Protein AF-A0A7J5F6K8-F1 (afdb_monomer_lite)

Structure (mmCIF, N/CA/C/O backbone):
data_AF-A0A7J5F6K8-F1
#
_entry.id   AF-A0A7J5F6K8-F1
#
loop_
_atom_site.group_PDB
_atom_site.id
_atom_site.type_symbol
_atom_site.label_atom_id
_atom_site.label_alt_id
_atom_site.label_comp_id
_atom_site.label_asym_id
_atom_site.label_entity_id
_atom_site.label_seq_id
_atom_site.pdbx_PDB_ins_code
_atom_site.Cartn_x
_atom_site.Cartn_y
_atom_site.Cartn_z
_atom_site.occupancy
_atom_site.B_iso_or_equiv
_atom_site.auth_seq_id
_atom_site.auth_comp_id
_atom_site.auth_asym_id
_atom_site.auth_atom_id
_atom_site.pdbx_PDB_model_num
ATOM 1 N N . MET A 1 1 ? -17.146 3.834 28.219 1.00 45.06 1 MET A N 1
ATOM 2 C CA . MET A 1 1 ? -16.616 3.230 26.977 1.00 45.06 1 MET A CA 1
ATOM 3 C C . MET A 1 1 ? -15.853 4.332 26.267 1.00 45.06 1 MET A C 1
ATOM 5 O O . MET A 1 1 ? -16.457 5.368 26.045 1.00 45.06 1 MET A O 1
ATOM 9 N N . LYS A 1 2 ? -14.539 4.198 26.044 1.00 47.81 2 LYS A N 1
ATOM 10 C CA . LYS A 1 2 ? -13.766 5.245 25.356 1.00 47.81 2 LYS A CA 1
ATOM 11 C C . LYS A 1 2 ? -14.215 5.272 23.892 1.00 47.81 2 LYS A C 1
ATOM 13 O O . LYS A 1 2 ? -14.007 4.281 23.194 1.00 47.81 2 LYS A O 1
ATOM 18 N N . GLN A 1 3 ? -14.891 6.339 23.468 1.00 54.72 3 GLN A N 1
ATOM 19 C CA . GLN A 1 3 ? -15.062 6.630 22.048 1.00 54.72 3 GLN A CA 1
ATOM 20 C C . GLN A 1 3 ? -13.655 6.758 21.451 1.00 54.72 3 GLN A C 1
ATOM 22 O O . GLN A 1 3 ? -12.857 7.553 21.934 1.00 54.72 3 GLN A O 1
ATOM 27 N N . TYR A 1 4 ? -13.328 5.916 20.473 1.00 64.31 4 TYR A N 1
ATOM 28 C CA . TYR A 1 4 ? -12.151 6.123 19.636 1.00 64.31 4 TYR A CA 1
ATOM 29 C C . TYR A 1 4 ? -12.470 7.342 18.774 1.00 64.31 4 TYR A C 1
ATOM 31 O O . TYR A 1 4 ? -13.374 7.269 17.945 1.00 64.31 4 TYR A O 1
ATOM 39 N N . GLU A 1 5 ? -11.802 8.463 19.033 1.00 66.50 5 GLU A N 1
ATOM 40 C CA . GLU A 1 5 ? -12.093 9.732 18.358 1.00 66.50 5 GLU A CA 1
ATOM 41 C C . GLU A 1 5 ? -11.792 9.663 16.849 1.00 66.50 5 GLU A C 1
ATOM 43 O O . GLU A 1 5 ? -12.447 10.363 16.083 1.00 66.50 5 GLU A O 1
ATOM 48 N N . HIS A 1 6 ? -10.916 8.745 16.399 1.00 74.00 6 HIS A N 1
ATOM 49 C CA . HIS A 1 6 ? -10.488 8.653 14.994 1.00 74.00 6 HIS A CA 1
ATOM 50 C C . HIS A 1 6 ? -10.309 7.203 14.484 1.00 74.00 6 HIS A C 1
ATOM 52 O O . HIS A 1 6 ? -9.186 6.722 14.326 1.00 74.00 6 HIS A O 1
ATOM 58 N N . PRO A 1 7 ? -11.401 6.462 14.201 1.00 84.50 7 PRO A N 1
ATOM 59 C CA . PRO A 1 7 ? -11.314 5.106 13.650 1.00 84.50 7 PRO A CA 1
ATOM 60 C C . PRO A 1 7 ? -10.694 5.066 12.244 1.00 84.50 7 PRO A C 1
ATOM 62 O O . PRO A 1 7 ? -10.076 4.067 11.886 1.00 84.50 7 PRO A O 1
ATOM 65 N N . GLU A 1 8 ? -10.819 6.137 11.457 1.00 91.06 8 GLU A N 1
ATOM 66 C CA . GLU A 1 8 ? -10.263 6.211 10.099 1.00 91.06 8 GLU A CA 1
ATOM 67 C C . GLU A 1 8 ? -8.730 6.213 10.096 1.00 91.06 8 GLU A 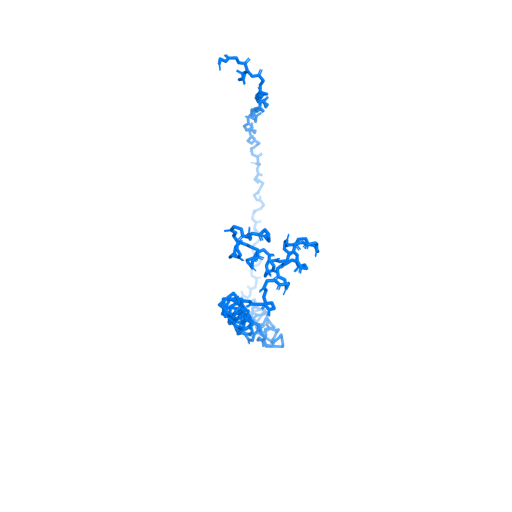C 1
ATOM 69 O O . GLU A 1 8 ? -8.114 5.453 9.349 1.00 91.06 8 GLU A O 1
ATOM 74 N N . GLU A 1 9 ? -8.115 6.992 10.989 1.00 92.81 9 GLU A N 1
ATOM 75 C CA . GLU A 1 9 ? -6.657 7.056 11.143 1.00 92.81 9 GLU A CA 1
ATOM 76 C C . GLU A 1 9 ? -6.087 5.701 11.571 1.00 92.81 9 GLU A C 1
ATOM 78 O O . GLU A 1 9 ? -5.132 5.207 10.973 1.00 92.81 9 GLU A O 1
ATOM 83 N N . SER A 1 10 ? -6.728 5.040 12.544 1.00 95.00 10 SER A N 1
ATOM 84 C CA . SER A 1 10 ? -6.324 3.698 12.982 1.00 95.00 10 SER A CA 1
ATOM 85 C C . SER A 1 10 ? -6.453 2.655 11.866 1.00 95.00 10 SER A C 1
ATOM 87 O O . SER A 1 10 ? -5.616 1.760 11.763 1.00 95.00 10 SER A O 1
ATOM 89 N N . ILE A 1 11 ? -7.487 2.753 11.020 1.00 96.25 11 ILE A N 1
ATOM 90 C CA . ILE A 1 11 ? -7.652 1.867 9.860 1.00 96.25 11 ILE A CA 1
ATOM 91 C C . ILE A 1 11 ? -6.529 2.096 8.842 1.00 96.25 11 ILE A C 1
ATOM 93 O O . ILE A 1 11 ? -5.976 1.113 8.348 1.00 96.25 11 ILE A O 1
ATOM 97 N N . SER A 1 12 ? -6.173 3.351 8.543 1.00 95.31 12 SER A N 1
ATOM 98 C CA . SER A 1 12 ? -5.066 3.657 7.626 1.00 95.31 12 SER A CA 1
ATOM 99 C C . SER A 1 12 ? -3.742 3.120 8.166 1.00 95.31 12 SER A C 1
ATOM 101 O O . SER A 1 12 ? -3.111 2.296 7.509 1.00 95.31 12 SER A O 1
ATOM 103 N N . ALA A 1 13 ? -3.389 3.464 9.409 1.00 96.25 13 ALA A N 1
ATOM 104 C CA . ALA A 1 13 ? -2.161 2.995 10.052 1.00 96.25 13 ALA A CA 1
ATOM 105 C C . ALA A 1 13 ? -2.085 1.458 10.124 1.00 96.25 13 ALA A C 1
ATOM 107 O O . ALA A 1 13 ? -1.012 0.875 9.972 1.00 96.25 13 ALA A O 1
ATOM 108 N N . TYR A 1 14 ? -3.221 0.770 10.311 1.00 96.94 14 TYR A N 1
ATOM 109 C CA . TYR A 1 14 ? -3.273 -0.694 10.258 1.00 96.94 14 TYR A CA 1
ATOM 110 C C . TYR A 1 14 ? -2.942 -1.238 8.863 1.00 96.94 14 TYR A C 1
ATOM 112 O O . TYR A 1 14 ? -2.201 -2.213 8.741 1.00 96.94 14 TYR A O 1
ATOM 120 N N . ILE A 1 15 ? -3.480 -0.622 7.807 1.00 96.75 15 ILE A N 1
ATOM 121 C CA . ILE A 1 15 ? -3.178 -1.007 6.425 1.00 96.75 15 ILE A CA 1
ATOM 122 C C . ILE A 1 15 ? -1.690 -0.778 6.143 1.00 96.75 15 ILE A C 1
ATOM 124 O O . ILE A 1 15 ? -1.042 -1.657 5.574 1.00 96.75 15 ILE A O 1
ATOM 128 N N . ASP A 1 16 ? -1.127 0.340 6.580 1.00 96.25 16 ASP A N 1
ATOM 129 C CA . ASP A 1 16 ? 0.278 0.677 6.338 1.00 96.25 16 ASP A CA 1
ATOM 130 C C . ASP A 1 16 ? 1.257 -0.156 7.190 1.00 96.25 16 ASP A C 1
ATOM 132 O O . ASP A 1 16 ? 2.438 -0.258 6.864 1.00 96.25 16 ASP A O 1
ATOM 136 N N . GLY A 1 17 ? 0.755 -0.861 8.211 1.00 97.12 17 GLY A N 1
ATOM 137 C CA . GLY A 1 17 ? 1.559 -1.688 9.116 1.00 97.12 17 GLY A CA 1
ATOM 138 C C . GLY A 1 17 ? 2.242 -0.886 10.226 1.00 97.12 17 GLY A C 1
ATOM 139 O O . GLY A 1 17 ? 3.172 -1.382 10.857 1.00 97.12 17 GLY A O 1
ATOM 140 N N . GLU A 1 18 ? 1.778 0.340 10.464 1.00 97.88 18 GLU A N 1
ATOM 141 C CA . GLU A 1 18 ? 2.318 1.284 11.447 1.00 97.88 18 GLU A CA 1
ATOM 142 C C . GLU A 1 18 ? 1.566 1.241 12.787 1.00 97.88 18 GLU A C 1
ATOM 144 O O . GLU A 1 18 ? 2.010 1.827 13.773 1.00 97.88 18 GLU A O 1
ATOM 149 N N . LEU A 1 19 ? 0.433 0.532 12.849 1.00 96.56 19 LEU A N 1
ATOM 150 C CA . LEU A 1 19 ? -0.384 0.453 14.058 1.00 96.56 19 LEU A CA 1
ATOM 151 C C . LEU A 1 19 ? 0.215 -0.533 15.086 1.00 96.56 19 LEU A C 1
ATOM 153 O O . LEU A 1 19 ? 0.381 -1.717 14.774 1.00 96.56 19 LEU A O 1
ATOM 157 N N . PRO A 1 20 ? 0.486 -0.111 16.336 1.00 95.81 20 PRO A N 1
ATOM 158 C CA . PRO A 1 20 ? 1.026 -0.997 17.362 1.00 95.81 20 PRO A CA 1
ATOM 159 C C . PRO A 1 20 ? 0.017 -2.079 17.781 1.00 95.81 20 PRO A C 1
ATOM 161 O O . PRO A 1 20 ? -1.198 -1.956 17.607 1.00 95.81 20 PRO A O 1
ATOM 164 N N . GLU A 1 21 ? 0.509 -3.170 18.373 1.00 95.81 21 GLU A N 1
ATOM 165 C CA . GLU A 1 21 ? -0.304 -4.361 18.674 1.00 95.81 21 GLU A CA 1
ATOM 166 C C . GLU A 1 21 ? -1.450 -4.086 19.670 1.00 95.81 21 GLU A C 1
ATOM 168 O O . GLU A 1 21 ? -2.543 -4.654 19.566 1.00 95.81 21 GLU A O 1
ATOM 173 N N . GLU A 1 22 ? -1.237 -3.195 20.641 1.00 93.12 22 GLU A N 1
ATOM 174 C CA . GLU A 1 22 ? -2.283 -2.796 21.587 1.00 93.12 22 GLU A CA 1
ATOM 175 C C . GLU A 1 22 ? -3.442 -2.069 20.892 1.00 93.12 22 GLU A C 1
ATOM 177 O O . GLU A 1 22 ? -4.608 -2.427 21.084 1.00 93.12 22 GLU A O 1
ATOM 182 N N . GLU A 1 23 ? -3.126 -1.096 20.040 1.00 93.69 23 GLU A N 1
ATOM 183 C CA . GLU A 1 23 ? -4.116 -0.345 19.269 1.00 93.69 23 GLU A CA 1
ATOM 184 C C . GLU A 1 23 ? -4.804 -1.229 18.234 1.00 93.69 23 GLU A C 1
ATOM 186 O O . GLU A 1 23 ? -6.017 -1.144 18.061 1.00 93.69 23 GLU A O 1
ATOM 191 N N . THR A 1 24 ? -4.069 -2.171 17.643 1.00 95.81 24 THR A N 1
ATOM 192 C CA . THR A 1 24 ? -4.614 -3.190 16.745 1.00 95.81 24 THR A CA 1
ATOM 193 C C . THR A 1 24 ? -5.710 -4.005 17.435 1.00 95.81 24 THR A C 1
ATOM 195 O O . THR A 1 24 ? -6.815 -4.141 16.906 1.00 95.81 24 THR A O 1
ATOM 198 N N . ARG A 1 25 ? -5.476 -4.494 18.663 1.00 95.31 25 ARG A N 1
ATOM 199 C CA . ARG A 1 25 ? -6.507 -5.220 19.434 1.00 95.31 25 ARG A CA 1
ATOM 200 C C . ARG A 1 25 ? -7.747 -4.366 19.697 1.00 95.31 25 ARG A C 1
ATOM 202 O O . ARG A 1 25 ? -8.867 -4.883 19.669 1.00 95.31 25 ARG A O 1
ATOM 209 N N . ASN A 1 26 ? -7.566 -3.076 19.961 1.00 92.94 26 ASN A N 1
ATOM 210 C CA . ASN A 1 26 ? -8.679 -2.158 20.184 1.00 92.94 26 ASN A CA 1
ATOM 211 C C . ASN A 1 26 ? -9.460 -1.874 18.893 1.00 92.94 26 ASN A C 1
ATOM 213 O O . ASN A 1 26 ? -10.692 -1.934 18.917 1.00 92.94 26 ASN A O 1
ATOM 217 N N . LEU A 1 27 ? -8.766 -1.661 17.772 1.00 94.44 27 LEU A N 1
ATOM 218 C CA . LEU A 1 27 ? -9.367 -1.522 16.449 1.00 94.44 27 LEU A CA 1
ATOM 219 C C . LEU A 1 27 ? -10.213 -2.754 16.112 1.00 94.44 27 LEU A C 1
ATOM 221 O O . LEU A 1 27 ? -11.386 -2.621 15.773 1.00 94.44 27 LEU A O 1
ATOM 225 N N . PHE A 1 28 ? -9.680 -3.964 16.296 1.00 95.69 28 PHE A N 1
ATOM 226 C CA . PHE A 1 28 ? -10.433 -5.195 16.041 1.00 95.69 28 PHE A CA 1
ATOM 227 C C . PHE A 1 28 ? -11.650 -5.361 16.952 1.00 95.69 28 PHE A C 1
ATOM 229 O O . PHE A 1 28 ? -12.698 -5.823 16.496 1.00 95.69 28 PHE A O 1
ATOM 236 N N . ARG A 1 29 ? -11.561 -4.935 18.217 1.00 94.81 29 ARG A N 1
ATOM 237 C CA . ARG A 1 29 ? -12.726 -4.902 19.112 1.00 94.81 29 ARG A CA 1
ATOM 238 C C . ARG A 1 29 ? -13.820 -3.982 18.565 1.00 94.81 29 ARG A C 1
ATOM 240 O O . ARG A 1 29 ? -14.984 -4.368 18.586 1.00 94.81 29 ARG A O 1
ATOM 247 N N . HIS A 1 30 ? -13.453 -2.803 18.058 1.00 93.62 30 HIS A N 1
ATOM 248 C CA . HIS A 1 30 ? -14.390 -1.868 17.431 1.00 93.62 30 HIS A CA 1
ATOM 249 C C . HIS A 1 30 ? -14.988 -2.433 16.133 1.00 93.62 30 HIS A C 1
ATOM 251 O O . HIS A 1 30 ? -16.200 -2.394 15.937 1.00 93.62 30 HIS A O 1
ATOM 257 N N . LEU A 1 31 ? -14.167 -3.035 15.270 1.00 95.19 31 LEU A N 1
ATOM 258 C CA . LEU A 1 31 ? -14.630 -3.687 14.040 1.00 95.19 31 LEU A CA 1
ATOM 259 C C . LEU A 1 31 ? -15.608 -4.839 14.323 1.00 95.19 31 LEU A C 1
ATOM 261 O O . LEU A 1 31 ? -16.500 -5.098 13.517 1.00 95.19 31 LEU A O 1
ATOM 265 N N . GLY A 1 32 ? -15.488 -5.504 15.476 1.00 95.88 32 GLY A N 1
ATOM 266 C CA . GLY A 1 32 ? -16.431 -6.532 15.918 1.00 95.88 32 GLY A CA 1
ATOM 267 C C . GLY A 1 32 ? -17.852 -6.013 16.167 1.00 95.88 32 GLY A C 1
ATOM 268 O O . GLY A 1 32 ? -18.806 -6.777 16.036 1.00 95.88 32 GLY A O 1
ATOM 269 N N . THR A 1 33 ? -18.013 -4.726 16.484 1.00 95.56 33 THR A N 1
ATOM 270 C CA . THR A 1 33 ? -19.313 -4.121 16.818 1.00 95.56 33 THR A CA 1
ATOM 271 C C . THR A 1 33 ? -19.792 -3.086 15.798 1.00 95.56 33 THR A C 1
ATOM 273 O O . THR A 1 33 ? -20.990 -2.820 15.730 1.00 95.56 33 THR A O 1
ATOM 276 N N . CYS A 1 34 ? -18.902 -2.537 14.967 1.00 95.75 34 CYS A N 1
ATOM 277 C CA . CYS A 1 34 ? -19.216 -1.502 13.984 1.00 95.75 34 CYS A CA 1
ATOM 278 C C . CYS A 1 34 ? -19.208 -2.056 12.546 1.00 95.75 34 CYS A C 1
ATOM 280 O O . CYS A 1 34 ? -18.177 -2.470 12.012 1.00 95.75 34 CYS A O 1
ATOM 282 N N . GLY A 1 35 ? -20.374 -2.084 11.891 1.00 94.75 35 GLY A N 1
ATOM 283 C CA . GLY A 1 35 ? -20.502 -2.508 10.488 1.00 94.75 35 GLY A CA 1
ATOM 284 C C . GLY A 1 35 ? -19.902 -1.515 9.489 1.00 94.75 35 GLY A C 1
ATOM 285 O O . GLY A 1 35 ? -19.289 -1.931 8.511 1.00 94.75 35 GLY A O 1
ATOM 286 N N . GLU A 1 36 ? -20.027 -0.221 9.769 1.00 95.25 36 GLU A N 1
ATOM 287 C CA . GLU A 1 36 ? -19.531 0.861 8.915 1.00 95.25 36 GLU A CA 1
ATOM 288 C C . GLU A 1 36 ? -18.006 0.829 8.792 1.00 95.25 36 GLU A C 1
ATOM 290 O O . GLU A 1 36 ? -17.479 0.719 7.688 1.00 95.25 36 GLU A O 1
ATOM 295 N N . CYS A 1 37 ? -17.295 0.766 9.921 1.00 95.75 37 CYS A N 1
ATOM 296 C CA . CYS A 1 37 ? -15.833 0.684 9.929 1.00 95.75 37 CYS A CA 1
ATOM 297 C C . CYS A 1 37 ? -15.302 -0.587 9.242 1.00 95.75 37 CYS A C 1
ATOM 299 O O . CYS A 1 37 ? -14.261 -0.546 8.586 1.00 95.75 37 CYS A O 1
ATOM 301 N N . ARG A 1 38 ? -16.033 -1.713 9.315 1.00 96.94 38 ARG A N 1
ATOM 302 C CA . ARG A 1 38 ? -15.713 -2.914 8.519 1.00 96.94 38 ARG A CA 1
ATOM 303 C C . ARG A 1 38 ? -15.871 -2.663 7.021 1.00 96.94 38 ARG A C 1
ATOM 305 O O . ARG A 1 38 ? -15.024 -3.100 6.242 1.00 96.94 38 ARG A O 1
ATOM 312 N N . GLY A 1 39 ? -16.928 -1.957 6.623 1.00 96.62 39 GLY A N 1
ATOM 313 C CA . GLY A 1 39 ? -17.139 -1.514 5.247 1.00 96.62 39 GLY A CA 1
ATOM 314 C C . GLY A 1 39 ? -15.977 -0.657 4.743 1.00 96.62 39 GLY A C 1
ATOM 315 O O . GLY A 1 39 ? -15.412 -0.961 3.688 1.00 96.62 39 GLY A O 1
ATOM 316 N N . THR A 1 40 ? -15.552 0.331 5.531 1.00 96.06 40 THR A N 1
ATOM 317 C CA . THR A 1 40 ? -14.414 1.209 5.216 1.00 96.06 40 THR A CA 1
ATOM 318 C C . THR A 1 40 ? -13.118 0.420 5.050 1.00 96.06 40 THR A C 1
ATOM 320 O O . THR A 1 40 ? -12.498 0.488 3.989 1.00 96.06 40 THR A O 1
ATOM 323 N N . LEU A 1 41 ? -12.755 -0.418 6.031 1.00 97.00 41 LEU A N 1
ATOM 324 C CA . LEU A 1 41 ? -11.566 -1.275 5.949 1.00 97.00 41 LEU A CA 1
ATOM 325 C C . LEU A 1 41 ? -11.597 -2.165 4.696 1.00 97.00 41 LEU A C 1
ATOM 327 O O . LEU A 1 41 ? -10.611 -2.256 3.967 1.00 97.00 41 LEU A O 1
ATOM 331 N N . SER A 1 42 ? -12.740 -2.794 4.405 1.00 97.81 42 SER A N 1
ATOM 332 C CA . SER A 1 42 ? -12.877 -3.658 3.227 1.00 97.81 42 SER A CA 1
ATOM 333 C C . SER A 1 42 ? -12.721 -2.896 1.906 1.00 97.81 42 SER A C 1
ATOM 335 O O . SER A 1 42 ? -12.134 -3.420 0.958 1.00 97.81 42 SER A O 1
ATOM 337 N N . SER A 1 43 ? -13.200 -1.652 1.849 1.00 97.19 43 SER A N 1
ATOM 338 C CA . SER A 1 43 ? -13.105 -0.794 0.665 1.00 97.19 43 SER A CA 1
ATOM 339 C C . SER A 1 43 ? -11.661 -0.367 0.410 1.00 97.19 43 SER A C 1
ATOM 341 O O . SER A 1 43 ? -11.178 -0.481 -0.717 1.00 97.19 43 SER A O 1
ATOM 343 N N . LEU A 1 44 ? -10.940 0.028 1.463 1.00 96.69 44 LEU A N 1
ATOM 344 C CA . LEU A 1 44 ? -9.528 0.403 1.375 1.00 96.69 44 LEU A CA 1
ATOM 345 C C . LEU A 1 44 ? -8.636 -0.787 0.988 1.00 96.69 44 LEU A C 1
ATOM 347 O O . LEU A 1 44 ? -7.780 -0.659 0.113 1.00 96.69 44 LEU A O 1
ATOM 351 N N . LEU A 1 45 ? -8.877 -1.977 1.553 1.00 97.06 45 LEU A N 1
ATOM 352 C CA . LEU A 1 45 ? -8.146 -3.194 1.174 1.00 97.06 45 LEU A CA 1
ATOM 353 C C . LEU A 1 45 ? -8.372 -3.579 -0.296 1.00 97.06 45 LEU A C 1
ATOM 355 O O . LEU A 1 45 ? -7.428 -3.984 -0.977 1.00 97.06 45 LEU A O 1
ATOM 359 N N . ARG A 1 46 ? -9.599 -3.418 -0.813 1.00 97.94 46 ARG A N 1
ATOM 360 C CA . ARG A 1 46 ? -9.899 -3.633 -2.239 1.00 97.94 46 ARG A CA 1
ATOM 361 C C . ARG A 1 46 ? -9.129 -2.658 -3.125 1.00 97.94 46 ARG A C 1
ATOM 363 O O . ARG A 1 46 ? -8.474 -3.104 -4.067 1.00 97.94 46 ARG A O 1
ATOM 370 N N . LEU A 1 47 ? -9.147 -1.368 -2.794 1.00 97.00 47 LEU A N 1
ATOM 371 C CA . LEU A 1 47 ? -8.368 -0.339 -3.491 1.00 97.00 47 LEU A CA 1
ATOM 372 C C . LEU A 1 47 ? -6.880 -0.701 -3.532 1.00 97.00 47 LEU A C 1
ATOM 374 O O . LEU A 1 47 ? -6.309 -0.807 -4.617 1.00 97.00 47 LEU A O 1
ATOM 378 N N . ARG A 1 48 ? -6.279 -1.022 -2.383 1.00 96.88 48 ARG A N 1
ATOM 379 C CA . ARG A 1 48 ? -4.873 -1.444 -2.312 1.00 96.88 48 ARG A CA 1
ATOM 380 C C . ARG A 1 48 ? -4.584 -2.665 -3.183 1.00 96.88 48 ARG A C 1
ATOM 382 O O . ARG A 1 48 ? -3.602 -2.675 -3.917 1.00 96.88 48 ARG A O 1
ATOM 389 N N . SER A 1 49 ? -5.442 -3.684 -3.135 1.00 96.31 49 SER A N 1
ATOM 390 C CA . SER A 1 49 ? -5.263 -4.887 -3.955 1.00 96.31 49 SER A CA 1
ATOM 391 C C . SER A 1 49 ? -5.310 -4.588 -5.458 1.00 96.31 49 SER A C 1
ATOM 393 O O . SER A 1 49 ? -4.550 -5.182 -6.219 1.00 96.31 49 SER A O 1
ATOM 395 N N . SER A 1 50 ? -6.147 -3.632 -5.878 1.00 96.75 50 SER A N 1
ATOM 396 C CA . SER A 1 50 ? -6.254 -3.217 -7.279 1.00 96.75 50 SER A CA 1
ATOM 397 C C . SER A 1 50 ? -5.009 -2.469 -7.761 1.00 96.75 50 SER A C 1
ATOM 399 O O . SER A 1 50 ? -4.531 -2.743 -8.859 1.00 96.75 50 SER A O 1
ATOM 401 N N . LEU A 1 51 ? -4.424 -1.612 -6.914 1.00 96.25 51 LEU A N 1
ATOM 402 C CA . LEU A 1 51 ? -3.170 -0.914 -7.211 1.00 96.25 51 LEU A CA 1
ATOM 403 C C . LEU A 1 51 ? -2.008 -1.904 -7.350 1.00 96.25 51 LEU A C 1
ATOM 405 O O . LEU A 1 51 ? -1.302 -1.887 -8.353 1.00 96.25 51 LEU A O 1
ATOM 409 N N . LEU A 1 52 ? -1.875 -2.844 -6.409 1.00 95.06 52 LEU A N 1
ATOM 410 C CA . LEU A 1 52 ? -0.841 -3.884 -6.474 1.00 95.06 52 LEU A CA 1
ATOM 411 C C . LEU A 1 52 ? -1.004 -4.804 -7.697 1.00 95.06 52 LEU A C 1
ATOM 413 O O . LEU A 1 52 ? -0.017 -5.278 -8.264 1.00 95.06 52 LEU A O 1
ATOM 417 N N . ALA A 1 53 ? -2.244 -5.080 -8.112 1.00 94.12 53 ALA A N 1
ATOM 418 C CA . ALA A 1 53 ? -2.516 -5.846 -9.324 1.00 94.12 53 ALA A CA 1
ATOM 419 C C . ALA A 1 53 ? -2.107 -5.074 -10.590 1.00 94.12 53 ALA A C 1
ATOM 421 O O . ALA A 1 53 ? -1.459 -5.656 -11.461 1.00 94.12 53 ALA A O 1
ATOM 422 N N . ALA A 1 54 ? -2.421 -3.777 -10.660 1.00 93.06 54 ALA A N 1
ATOM 423 C CA . ALA A 1 54 ? -2.036 -2.911 -11.771 1.00 93.06 54 ALA A CA 1
ATOM 424 C C . ALA A 1 54 ? -0.506 -2.801 -11.906 1.00 93.06 54 ALA A C 1
ATOM 426 O O . ALA A 1 54 ? 0.036 -3.036 -12.985 1.00 93.06 54 ALA A O 1
ATOM 427 N N . GLU A 1 55 ? 0.213 -2.571 -10.802 1.00 93.38 55 GLU A N 1
ATOM 428 C CA . GLU A 1 55 ? 1.685 -2.531 -10.794 1.00 93.38 55 GLU A CA 1
ATOM 429 C C . GLU A 1 55 ? 2.309 -3.847 -11.287 1.00 93.38 55 GLU A C 1
ATOM 431 O O . GLU A 1 55 ? 3.319 -3.863 -12.000 1.00 93.38 55 GLU A O 1
ATOM 436 N N . ARG A 1 56 ? 1.706 -4.986 -10.922 1.00 91.31 56 ARG A N 1
ATOM 437 C CA . ARG A 1 56 ? 2.163 -6.305 -11.376 1.00 91.31 56 ARG A CA 1
ATOM 438 C C . ARG A 1 56 ? 1.984 -6.476 -12.883 1.00 91.31 56 ARG A C 1
ATOM 440 O O . ARG A 1 56 ? 2.853 -7.075 -13.523 1.00 91.31 56 ARG A O 1
ATOM 447 N N . GLU A 1 57 ? 0.883 -5.987 -13.440 1.00 87.88 57 GLU A N 1
ATOM 448 C CA . GLU A 1 57 ? 0.613 -6.044 -14.877 1.00 87.88 57 GLU A CA 1
ATOM 449 C C . GLU A 1 57 ? 1.614 -5.190 -15.664 1.00 87.88 57 GLU A C 1
ATOM 451 O O . GLU A 1 57 ? 2.249 -5.686 -16.604 1.00 87.88 57 GLU A O 1
ATOM 456 N N . GLU A 1 58 ? 1.862 -3.957 -15.214 1.00 83.38 58 GLU A N 1
ATOM 457 C CA . GLU A 1 58 ? 2.871 -3.084 -15.817 1.00 83.38 58 GLU A CA 1
ATOM 458 C C . GLU A 1 58 ? 4.257 -3.732 -15.781 1.00 83.38 58 GLU A C 1
ATOM 460 O O . GLU A 1 58 ? 4.920 -3.862 -16.817 1.00 83.38 58 GLU A O 1
ATOM 465 N N . ARG A 1 59 ? 4.670 -4.253 -14.620 1.00 81.12 59 ARG A N 1
ATOM 466 C CA . ARG A 1 59 ? 5.971 -4.914 -14.466 1.00 81.12 59 ARG A CA 1
ATOM 467 C C . ARG A 1 59 ? 6.105 -6.159 -15.346 1.00 81.12 59 ARG A C 1
ATOM 469 O O . ARG A 1 59 ? 7.179 -6.407 -15.895 1.00 81.12 59 ARG A O 1
ATOM 476 N N . SER A 1 60 ? 5.031 -6.932 -15.515 1.00 77.69 60 SER A N 1
ATOM 477 C CA . SER A 1 60 ? 5.018 -8.106 -16.396 1.00 77.69 60 SER A CA 1
ATOM 478 C C . SER A 1 60 ? 5.236 -7.721 -17.861 1.00 77.69 60 SER A C 1
ATOM 480 O O . SER A 1 60 ? 6.021 -8.362 -18.564 1.00 77.69 60 SER A O 1
ATOM 482 N N . SER A 1 61 ? 4.601 -6.638 -18.316 1.00 71.44 61 SER A N 1
ATOM 483 C CA . SER A 1 61 ? 4.702 -6.177 -19.703 1.00 71.44 61 SER A CA 1
ATOM 484 C C . SER A 1 61 ? 6.112 -5.694 -20.073 1.00 71.44 61 SER A C 1
ATOM 486 O O .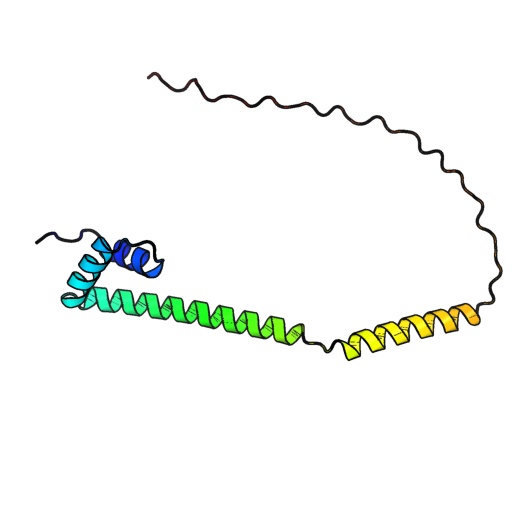 SER A 1 61 ? 6.601 -5.992 -21.167 1.00 71.44 61 SER A O 1
ATOM 488 N N . VAL A 1 62 ? 6.805 -5.021 -19.147 1.00 66.19 62 VAL A N 1
ATOM 489 C CA . VAL A 1 62 ? 8.167 -4.507 -19.359 1.00 66.19 62 VAL A CA 1
ATOM 490 C C . VAL A 1 62 ? 9.180 -5.648 -19.441 1.00 66.19 62 VAL A C 1
ATOM 492 O O . VAL A 1 62 ? 9.996 -5.685 -20.363 1.00 66.19 62 VAL A O 1
ATOM 495 N N . VAL A 1 63 ? 9.096 -6.632 -18.541 1.00 63.31 63 VAL A N 1
ATOM 496 C CA . VAL A 1 63 ? 9.997 -7.798 -18.566 1.00 63.31 63 VAL A CA 1
ATOM 497 C C . VAL A 1 63 ? 9.801 -8.616 -19.847 1.00 63.31 63 VAL A C 1
ATOM 499 O O . VAL A 1 63 ? 10.774 -9.072 -20.443 1.00 63.31 63 VAL A O 1
ATOM 502 N N . ARG A 1 64 ? 8.560 -8.732 -20.338 1.00 58.59 64 ARG A N 1
ATOM 503 C CA . ARG A 1 64 ? 8.244 -9.451 -21.583 1.00 58.59 64 ARG A CA 1
ATOM 504 C C . ARG A 1 64 ? 8.761 -8.747 -22.843 1.00 58.59 64 ARG A C 1
ATOM 506 O O . ARG A 1 64 ? 8.989 -9.406 -23.853 1.00 58.59 64 ARG A O 1
ATOM 513 N N . ARG A 1 65 ? 8.969 -7.425 -22.792 1.00 57.12 65 ARG A N 1
ATOM 514 C CA . ARG A 1 65 ? 9.614 -6.660 -23.875 1.00 57.12 65 ARG A CA 1
ATOM 515 C C . ARG A 1 65 ? 11.141 -6.754 -23.844 1.00 57.12 65 ARG A C 1
ATOM 517 O O . ARG A 1 65 ? 11.756 -6.654 -24.900 1.00 57.12 65 ARG A O 1
ATOM 524 N N . LEU A 1 66 ? 11.750 -6.983 -22.677 1.00 57.22 66 LEU A N 1
ATOM 525 C CA . LEU A 1 66 ? 13.203 -7.172 -22.550 1.00 57.22 66 LEU A CA 1
ATOM 526 C C . LEU A 1 66 ? 13.660 -8.626 -22.732 1.00 57.22 66 LEU A C 1
ATOM 528 O O . LEU A 1 66 ? 14.850 -8.868 -22.906 1.00 57.22 66 LEU A O 1
ATOM 532 N N . SER A 1 67 ? 12.745 -9.596 -22.780 1.00 54.22 67 SER A N 1
ATOM 533 C CA . SER A 1 67 ? 13.055 -10.973 -23.178 1.00 54.22 67 SER A CA 1
ATOM 534 C C . SER A 1 67 ? 13.170 -11.140 -24.703 1.00 54.22 67 SER A C 1
ATOM 536 O O . SER A 1 67 ? 12.720 -12.148 -25.249 1.00 54.22 67 SER A O 1
ATOM 538 N N . LEU A 1 68 ? 13.753 -10.163 -25.411 1.00 53.97 68 LEU A N 1
ATOM 539 C CA . LEU A 1 68 ? 14.225 -10.377 -26.778 1.00 53.97 68 LEU A CA 1
ATOM 540 C C . LEU A 1 68 ? 15.476 -11.250 -26.668 1.00 53.97 68 LEU A C 1
ATOM 542 O O . LEU A 1 68 ? 16.484 -10.857 -26.086 1.00 53.97 68 LEU A O 1
ATOM 546 N N . SER A 1 69 ? 15.356 -12.487 -27.131 1.00 56.72 69 SER A N 1
ATOM 547 C CA . SER A 1 69 ? 16.274 -13.577 -26.836 1.00 56.72 69 SER A CA 1
ATOM 548 C C . SER A 1 69 ? 17.730 -13.192 -27.136 1.00 56.72 69 SER A C 1
ATOM 550 O O . SER A 1 69 ? 18.073 -12.898 -28.280 1.00 56.72 69 SER A O 1
ATOM 552 N N . TYR A 1 70 ? 18.597 -13.279 -26.120 1.00 58.50 70 TYR A N 1
ATOM 553 C CA . TYR A 1 70 ? 20.059 -13.167 -26.224 1.00 58.50 70 TYR A CA 1
ATOM 554 C C . TYR A 1 70 ? 20.697 -13.816 -27.480 1.00 58.50 70 TYR A C 1
ATOM 556 O O . TYR A 1 70 ? 21.638 -13.218 -28.005 1.00 58.50 70 TYR A O 1
ATOM 564 N N . PRO A 1 71 ? 20.218 -14.955 -28.039 1.00 58.16 71 PRO A N 1
ATOM 565 C CA . PRO A 1 71 ? 20.766 -15.469 -29.301 1.00 58.16 71 PRO A CA 1
ATOM 566 C C . PRO A 1 71 ? 20.599 -14.528 -30.508 1.00 58.16 71 PRO A C 1
ATOM 568 O O . PRO A 1 71 ? 21.482 -14.487 -31.361 1.00 58.16 71 PRO A O 1
ATOM 571 N N . ALA A 1 72 ? 19.521 -13.740 -30.590 1.00 60.22 72 ALA A N 1
ATOM 572 C CA . ALA A 1 72 ? 19.280 -12.843 -31.725 1.00 60.22 72 ALA A CA 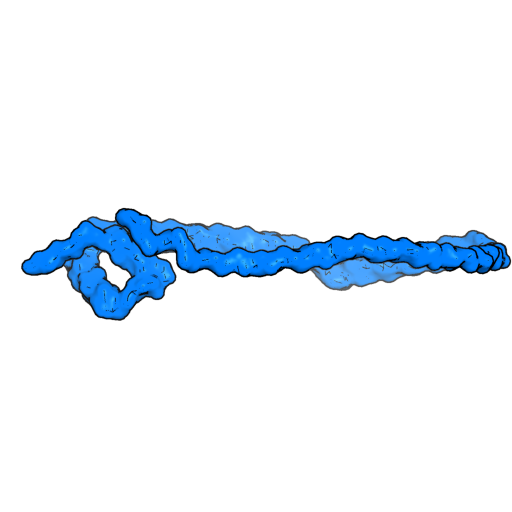1
ATOM 573 C C . ALA A 1 72 ? 20.204 -11.611 -31.703 1.00 60.22 72 ALA A C 1
ATOM 575 O O . ALA A 1 72 ? 20.717 -11.200 -32.744 1.00 60.22 72 ALA A O 1
ATOM 576 N N . ALA A 1 73 ? 20.475 -11.060 -30.515 1.00 60.25 73 ALA A N 1
ATOM 577 C CA . ALA A 1 73 ? 21.412 -9.947 -30.350 1.00 60.25 73 ALA A CA 1
ATOM 578 C C . ALA A 1 73 ? 22.867 -10.373 -30.622 1.00 60.25 73 ALA A C 1
ATOM 580 O O . ALA A 1 73 ? 23.616 -9.639 -31.267 1.00 60.25 73 ALA A O 1
ATOM 581 N N . ALA A 1 74 ? 23.251 -11.583 -30.199 1.00 64.31 74 ALA A N 1
ATOM 582 C CA . ALA A 1 74 ? 24.569 -12.142 -30.493 1.00 64.31 74 ALA A CA 1
ATOM 583 C C . ALA A 1 74 ? 24.781 -12.351 -32.004 1.00 64.31 74 ALA A C 1
ATOM 585 O O . ALA A 1 74 ? 25.826 -11.975 -32.532 1.00 64.31 74 ALA A O 1
ATOM 586 N N . ALA A 1 75 ? 23.781 -12.875 -32.722 1.00 68.56 75 ALA A N 1
ATOM 587 C CA . ALA A 1 75 ? 23.859 -13.053 -34.174 1.00 68.56 75 ALA A CA 1
ATOM 588 C C . ALA A 1 75 ? 24.015 -11.717 -34.924 1.00 68.56 75 ALA A C 1
ATOM 590 O O . ALA A 1 75 ? 24.833 -11.616 -35.837 1.00 68.56 75 ALA A O 1
ATOM 591 N N . ALA A 1 76 ? 23.288 -10.673 -34.510 1.00 70.31 76 ALA A N 1
ATOM 592 C CA . ALA A 1 76 ? 23.413 -9.342 -35.103 1.00 70.31 76 ALA A CA 1
ATOM 593 C C . ALA A 1 76 ? 24.816 -8.745 -34.896 1.00 70.31 76 ALA A C 1
ATOM 595 O O . ALA A 1 76 ? 25.406 -8.223 -35.841 1.00 70.31 76 ALA A O 1
ATOM 596 N N . ALA A 1 77 ? 25.383 -8.875 -33.692 1.00 70.94 77 ALA A N 1
ATOM 597 C CA . ALA A 1 77 ? 26.741 -8.414 -33.411 1.00 70.94 77 ALA A CA 1
ATOM 598 C C . ALA A 1 77 ? 27.790 -9.150 -34.265 1.00 70.94 77 ALA A C 1
ATOM 600 O O . ALA A 1 77 ? 28.677 -8.511 -34.832 1.00 70.94 77 ALA A O 1
ATOM 601 N N . VAL A 1 78 ? 27.660 -10.474 -34.422 1.00 75.75 78 VAL A N 1
ATOM 602 C CA . VAL A 1 78 ? 28.556 -11.276 -35.275 1.00 75.75 78 VAL A CA 1
ATOM 603 C C . VAL A 1 78 ? 28.472 -10.841 -36.741 1.00 75.75 78 VAL A C 1
ATOM 605 O O . VAL A 1 78 ? 29.507 -10.686 -37.387 1.00 75.75 78 VAL A O 1
ATOM 608 N N . LEU A 1 79 ? 27.268 -10.579 -37.263 1.00 76.75 79 LEU A N 1
ATOM 609 C CA . LEU A 1 79 ? 27.087 -10.106 -38.640 1.00 76.75 79 LEU A CA 1
ATOM 610 C C . LEU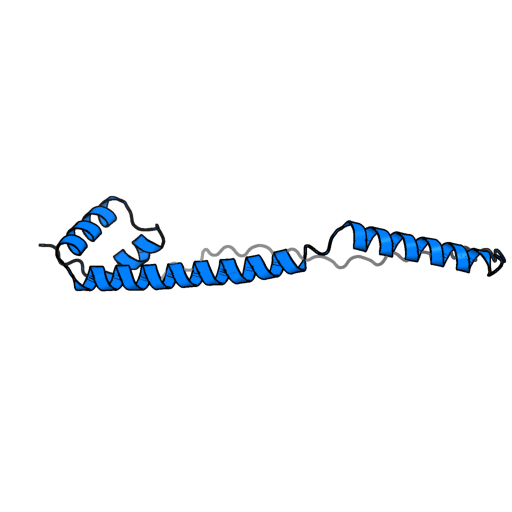 A 1 79 ? 27.702 -8.720 -38.870 1.00 76.75 79 LEU A C 1
ATOM 612 O O . LEU A 1 79 ? 28.335 -8.504 -39.903 1.00 76.75 79 LEU A O 1
ATOM 616 N N . ILE A 1 80 ? 27.568 -7.801 -37.908 1.00 75.12 80 ILE A N 1
ATOM 617 C CA . ILE A 1 80 ? 28.168 -6.462 -37.997 1.00 75.12 80 ILE A CA 1
ATOM 618 C C . ILE A 1 80 ? 29.699 -6.561 -38.041 1.00 75.12 80 ILE A C 1
ATOM 620 O O . ILE A 1 80 ? 30.323 -5.936 -38.895 1.00 75.12 80 ILE A O 1
ATOM 624 N N . VAL A 1 81 ? 30.310 -7.372 -37.170 1.00 77.69 81 VAL A N 1
ATOM 625 C CA . VAL A 1 81 ? 31.774 -7.551 -37.134 1.00 77.69 81 VAL A CA 1
ATOM 626 C C . VAL A 1 81 ? 32.297 -8.243 -38.398 1.00 77.69 81 VAL A C 1
ATOM 628 O O . VAL A 1 81 ? 33.313 -7.832 -38.956 1.00 77.69 81 VAL A O 1
ATOM 631 N N . ALA A 1 82 ? 31.599 -9.264 -38.900 1.00 75.00 82 ALA A N 1
ATOM 632 C CA . ALA A 1 82 ? 31.993 -9.934 -40.139 1.00 75.00 82 ALA A CA 1
ATOM 633 C C . ALA A 1 82 ? 31.916 -8.987 -41.352 1.00 75.00 82 ALA A C 1
ATOM 635 O O . ALA A 1 82 ? 32.818 -8.978 -42.192 1.00 75.00 82 ALA A O 1
ATOM 636 N N . ALA A 1 83 ? 30.877 -8.147 -41.421 1.00 76.62 83 ALA A N 1
ATOM 637 C CA . ALA A 1 83 ? 30.717 -7.168 -42.491 1.00 76.62 83 ALA A CA 1
ATOM 638 C C . ALA A 1 83 ? 31.816 -6.092 -42.469 1.00 76.62 83 ALA A C 1
ATOM 640 O O . ALA A 1 83 ? 32.356 -5.753 -43.523 1.00 76.62 83 ALA A O 1
ATOM 641 N N . THR A 1 84 ? 32.201 -5.582 -41.292 1.00 71.62 84 THR A N 1
ATOM 642 C CA . THR A 1 84 ? 33.267 -4.570 -41.197 1.00 71.62 84 THR A CA 1
ATOM 643 C C . THR A 1 84 ? 34.631 -5.133 -41.595 1.00 71.62 84 THR A C 1
ATOM 645 O O . THR A 1 84 ? 35.370 -4.458 -42.314 1.00 71.62 84 THR A O 1
ATOM 648 N N . MET A 1 85 ? 34.949 -6.379 -41.223 1.00 70.81 85 MET A N 1
ATOM 649 C CA . MET A 1 85 ? 36.189 -7.030 -41.670 1.00 70.81 85 MET A CA 1
ATOM 650 C C . MET A 1 85 ? 36.214 -7.282 -43.184 1.00 70.81 85 MET A C 1
ATOM 652 O O . MET A 1 85 ? 37.253 -7.087 -43.821 1.00 70.81 85 MET A O 1
ATOM 656 N N . ALA A 1 86 ? 35.083 -7.666 -43.783 1.00 71.62 86 ALA A N 1
ATOM 657 C CA . ALA A 1 86 ? 34.985 -7.855 -45.230 1.00 71.62 86 ALA A CA 1
ATOM 658 C C . ALA A 1 86 ? 35.211 -6.540 -45.999 1.00 71.62 86 ALA A C 1
ATOM 660 O O . ALA A 1 86 ? 35.977 -6.515 -46.961 1.00 71.62 86 ALA A O 1
ATOM 661 N N . VAL A 1 87 ? 34.616 -5.430 -45.542 1.00 74.44 87 VAL A N 1
ATOM 662 C CA . VAL A 1 87 ? 34.803 -4.107 -46.166 1.00 74.44 87 VAL A CA 1
ATOM 663 C C . VAL A 1 87 ? 36.249 -3.624 -46.026 1.00 74.44 87 VAL A C 1
ATOM 665 O O . VAL A 1 87 ? 36.837 -3.196 -47.016 1.00 74.44 87 VAL A O 1
ATOM 668 N N . ALA A 1 88 ? 36.857 -3.764 -44.842 1.00 65.38 88 ALA A N 1
ATOM 669 C CA . ALA A 1 88 ? 38.249 -3.368 -44.611 1.00 65.38 88 ALA A CA 1
ATOM 670 C C . ALA A 1 88 ? 39.245 -4.128 -45.507 1.00 65.38 88 ALA A C 1
ATOM 672 O O . ALA A 1 88 ? 40.266 -3.574 -45.915 1.00 65.38 88 ALA A O 1
ATOM 673 N N . SER A 1 89 ? 38.931 -5.382 -45.847 1.00 68.62 89 SER A N 1
ATOM 674 C CA . SER A 1 89 ? 39.763 -6.216 -46.722 1.00 68.62 89 SER A CA 1
ATOM 675 C C . SER A 1 89 ? 39.692 -5.790 -48.194 1.00 68.62 89 SER A C 1
ATOM 677 O O . SER A 1 89 ? 40.664 -5.951 -48.928 1.00 68.62 89 SER A O 1
ATOM 679 N N . LEU A 1 90 ? 38.566 -5.215 -48.630 1.00 72.81 90 LEU A N 1
ATOM 680 C CA . LEU A 1 90 ? 38.370 -4.744 -50.007 1.00 72.81 90 LEU A CA 1
ATOM 681 C C . LEU A 1 90 ? 38.994 -3.365 -50.255 1.00 72.81 90 LEU A C 1
ATOM 683 O O . LEU A 1 90 ? 39.382 -3.060 -51.380 1.00 72.81 90 LEU A O 1
ATOM 687 N N . THR A 1 91 ? 39.127 -2.533 -49.220 1.00 69.06 91 THR A N 1
ATOM 688 C CA . THR A 1 91 ? 39.630 -1.156 -49.344 1.00 69.06 91 THR A CA 1
ATOM 689 C C . THR A 1 91 ? 41.149 -1.016 -49.236 1.00 69.06 91 THR A C 1
ATOM 691 O O . THR A 1 91 ? 41.611 0.095 -49.016 1.00 69.06 91 THR A O 1
ATOM 694 N N . GLY A 1 92 ? 41.918 -2.105 -49.394 1.00 55.44 92 GLY A N 1
ATOM 695 C CA . GLY A 1 92 ? 43.368 -2.081 -49.641 1.00 55.44 92 GLY A CA 1
ATOM 696 C C . GLY A 1 92 ? 44.139 -1.090 -48.767 1.00 55.44 92 GLY A C 1
ATOM 697 O O . GLY A 1 92 ? 44.391 0.038 -49.179 1.00 55.44 92 GLY A O 1
ATOM 698 N N . GLY A 1 93 ? 44.517 -1.515 -47.559 1.00 56.28 93 GLY A N 1
ATOM 699 C CA . GLY A 1 93 ? 45.217 -0.686 -46.579 1.00 56.28 93 GLY A CA 1
ATOM 700 C C . GLY A 1 93 ? 46.505 -0.045 -47.109 1.00 56.28 93 GLY A C 1
ATOM 701 O O . GLY A 1 93 ? 47.589 -0.604 -46.972 1.00 56.28 93 GLY A O 1
ATOM 702 N N . SER A 1 94 ? 46.401 1.180 -47.623 1.00 52.88 94 SER A N 1
ATOM 703 C CA . SER A 1 94 ? 47.508 2.131 -47.641 1.00 52.88 94 SER A CA 1
ATOM 704 C C . SER A 1 94 ? 47.687 2.642 -46.217 1.00 52.88 94 SER A C 1
ATOM 706 O O . SER A 1 94 ? 46.982 3.544 -45.766 1.00 52.88 94 SER A O 1
ATOM 708 N N . ALA A 1 95 ? 48.622 2.028 -45.496 1.00 58.75 95 ALA A N 1
ATOM 709 C CA . ALA A 1 95 ? 49.092 2.493 -44.201 1.00 58.75 95 ALA A CA 1
ATOM 710 C C . ALA A 1 95 ? 49.779 3.863 -44.357 1.00 58.75 95 ALA A C 1
ATOM 712 O O . ALA A 1 95 ? 50.995 3.960 -44.494 1.00 58.75 95 ALA A O 1
ATOM 713 N N . ALA A 1 96 ? 48.986 4.933 -44.362 1.00 55.53 96 ALA A N 1
ATOM 714 C CA . ALA A 1 96 ? 49.473 6.273 -44.095 1.00 55.53 96 ALA A CA 1
ATOM 715 C C . ALA A 1 96 ? 49.613 6.405 -42.576 1.00 55.53 96 ALA A C 1
ATOM 717 O O . ALA A 1 96 ? 48.627 6.513 -41.848 1.00 55.53 96 ALA A O 1
ATOM 718 N N . SER A 1 97 ? 50.851 6.333 -42.097 1.00 55.94 97 SER A N 1
ATOM 719 C CA . SER A 1 97 ? 51.215 6.582 -40.706 1.00 55.94 97 SER A CA 1
ATOM 720 C C . SER A 1 97 ? 50.615 7.923 -40.260 1.00 55.94 97 SER A C 1
ATOM 722 O O . SER A 1 97 ? 50.904 8.941 -40.898 1.00 55.94 97 SER A O 1
ATOM 724 N N . PRO A 1 98 ? 49.797 7.987 -39.194 1.00 60.56 98 PRO A N 1
ATOM 725 C CA . PRO A 1 98 ? 49.348 9.272 -38.689 1.00 60.56 98 PRO A CA 1
ATOM 726 C C . PRO A 1 98 ? 50.559 10.030 -38.123 1.00 60.56 98 PRO A C 1
ATOM 728 O O . PRO A 1 98 ? 51.379 9.434 -37.415 1.00 60.56 98 PRO A O 1
ATOM 731 N N . PRO A 1 99 ? 50.705 11.336 -38.410 1.00 57.91 99 PRO A N 1
ATOM 732 C CA . PRO A 1 99 ? 51.745 12.131 -37.785 1.00 57.91 99 PRO A CA 1
ATOM 733 C C . PRO A 1 99 ? 51.482 12.164 -36.280 1.00 57.91 99 PRO A C 1
ATOM 735 O O . PRO A 1 99 ? 50.409 12.572 -35.830 1.00 57.91 99 PRO A O 1
ATOM 738 N N . VAL A 1 100 ? 52.475 11.723 -35.509 1.00 64.81 100 VAL A N 1
ATOM 739 C CA . VAL A 1 100 ? 52.508 11.833 -34.051 1.00 64.81 100 VAL A CA 1
ATOM 740 C C . VAL A 1 100 ? 52.405 13.316 -33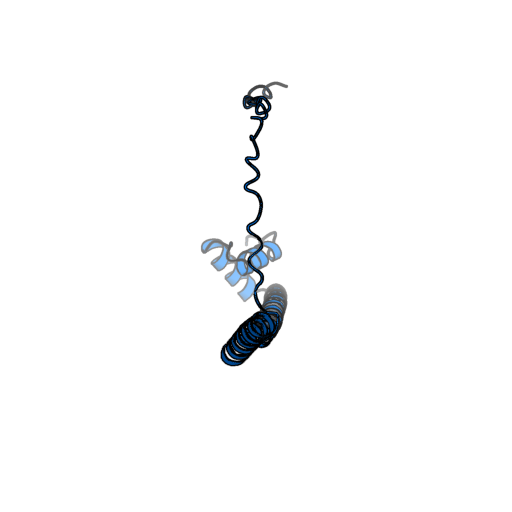.698 1.00 64.81 100 VAL A C 1
ATOM 742 O O . VAL A 1 100 ? 53.384 14.055 -33.742 1.00 64.81 100 VAL A O 1
ATOM 745 N N . ARG A 1 101 ? 51.191 13.781 -33.394 1.00 58.38 101 ARG A N 1
ATOM 746 C CA . ARG A 1 101 ? 50.971 15.095 -32.796 1.00 58.38 101 ARG A CA 1
ATOM 747 C C . ARG A 1 101 ? 51.188 14.953 -31.299 1.00 58.38 101 ARG A C 1
ATOM 749 O O . ARG A 1 101 ? 50.306 14.512 -30.570 1.00 58.38 101 ARG A O 1
ATOM 756 N N . THR A 1 102 ? 52.375 15.342 -30.856 1.00 61.56 102 THR A N 1
ATOM 757 C CA . THR A 1 102 ? 52.665 15.694 -29.468 1.00 61.56 102 THR A CA 1
ATOM 758 C C . THR A 1 102 ? 51.791 16.885 -29.074 1.00 61.56 102 THR A C 1
ATOM 760 O O . THR A 1 102 ? 52.154 18.045 -29.252 1.00 61.56 102 THR A O 1
ATOM 763 N N . ALA A 1 103 ? 50.589 16.604 -28.574 1.00 61.72 103 ALA A N 1
ATOM 764 C CA . ALA A 1 103 ? 49.775 17.601 -27.900 1.00 61.72 103 ALA A CA 1
ATOM 765 C C . ALA A 1 103 ? 50.403 17.864 -26.526 1.00 61.72 103 ALA A C 1
ATOM 767 O O . ALA A 1 103 ? 50.253 17.076 -25.596 1.00 61.72 103 ALA A O 1
ATOM 768 N N . TYR A 1 104 ? 51.147 18.964 -26.416 1.00 61.62 104 TYR A N 1
ATOM 769 C CA . TYR A 1 104 ? 51.491 19.543 -25.124 1.00 61.62 104 TYR A CA 1
ATOM 770 C C . TYR A 1 104 ? 50.194 19.988 -24.444 1.00 61.62 104 TYR A C 1
ATOM 772 O O . TYR A 1 104 ? 49.562 20.962 -24.854 1.00 61.62 104 TYR A O 1
ATOM 780 N N . THR A 1 105 ? 49.787 19.256 -23.413 1.00 61.91 105 THR A N 1
ATOM 781 C CA . THR A 1 105 ? 48.691 19.643 -22.529 1.00 61.91 105 THR A CA 1
ATOM 782 C C . THR A 1 105 ? 49.166 20.819 -21.683 1.00 61.91 105 THR A C 1
ATOM 784 O O . THR A 1 105 ? 49.931 20.645 -20.735 1.00 61.91 105 THR A O 1
ATOM 787 N N . ALA A 1 106 ? 48.748 22.033 -22.038 1.00 61.16 106 ALA A N 1
ATOM 788 C CA . ALA A 1 106 ? 48.887 23.180 -21.154 1.00 61.16 106 ALA A CA 1
ATOM 789 C C . ALA A 1 106 ? 48.060 22.904 -19.890 1.00 61.16 106 ALA A C 1
ATOM 791 O O . ALA A 1 106 ? 46.838 22.761 -19.956 1.00 61.16 106 ALA A O 1
ATOM 792 N N . ALA A 1 107 ? 48.747 22.775 -18.756 1.00 61.12 107 ALA A N 1
ATOM 793 C CA . ALA A 1 107 ? 48.139 22.640 -17.444 1.00 61.12 107 ALA A CA 1
ATOM 794 C C . ALA A 1 107 ? 47.246 23.860 -17.180 1.00 61.12 107 ALA A C 1
ATOM 796 O O . ALA A 1 107 ? 47.739 24.970 -16.979 1.00 61.12 107 ALA A O 1
ATOM 797 N N . GLN A 1 108 ? 45.930 23.663 -17.217 1.00 72.56 108 GLN A N 1
ATOM 798 C CA . GLN A 1 108 ? 44.989 24.665 -16.735 1.00 72.56 108 GLN A CA 1
ATOM 799 C C . GLN A 1 108 ? 45.078 24.703 -15.201 1.00 72.56 108 GLN A C 1
ATOM 801 O O . GLN A 1 108 ? 44.967 23.647 -14.572 1.00 72.56 108 GLN A O 1
ATOM 806 N N . PRO A 1 109 ? 45.296 25.875 -14.578 1.00 68.69 109 PRO A N 1
ATOM 807 C CA . PRO A 1 109 ? 45.234 25.995 -13.129 1.00 68.69 109 PRO A CA 1
ATOM 808 C C . PRO A 1 109 ? 43.794 25.750 -12.663 1.00 68.69 109 PRO A C 1
ATOM 810 O O . PRO A 1 109 ? 42.850 26.355 -13.170 1.00 68.69 109 PRO A O 1
ATOM 813 N N . LEU A 1 110 ? 43.639 24.830 -11.712 1.00 75.00 110 LEU A N 1
ATOM 814 C CA . LEU A 1 110 ? 42.357 24.492 -11.097 1.00 75.00 110 LEU A CA 1
ATOM 815 C C . LEU A 1 110 ? 41.755 25.728 -10.398 1.00 75.00 110 LEU A C 1
ATOM 817 O O . LEU A 1 110 ? 42.495 26.467 -9.741 1.00 75.00 110 LEU A O 1
ATOM 821 N N . PRO A 1 111 ? 40.433 25.958 -10.493 1.00 71.56 111 PRO A N 1
ATOM 822 C CA . PRO A 1 111 ? 39.773 27.011 -9.733 1.00 71.56 111 PRO A CA 1
ATOM 823 C C . PRO A 1 111 ? 39.826 26.697 -8.231 1.00 71.56 111 PRO A C 1
ATOM 825 O O . PRO A 1 111 ? 39.622 25.557 -7.812 1.00 71.56 111 PRO A O 1
ATOM 828 N N . ALA A 1 112 ? 40.098 27.722 -7.421 1.00 72.19 112 ALA A N 1
ATOM 829 C CA . ALA A 1 112 ? 40.099 27.626 -5.968 1.00 72.19 112 ALA A CA 1
ATOM 830 C C . ALA A 1 112 ? 38.705 27.218 -5.465 1.00 72.19 112 ALA A C 1
ATOM 832 O O . ALA A 1 112 ? 37.729 27.954 -5.617 1.00 72.19 112 ALA A O 1
ATOM 833 N N . VAL A 1 113 ? 38.618 26.027 -4.876 1.00 75.81 113 VAL A N 1
ATOM 834 C CA . VAL A 1 113 ? 37.425 25.555 -4.173 1.00 75.81 113 VAL A CA 1
ATOM 835 C C . VAL A 1 113 ? 37.368 26.285 -2.833 1.00 75.81 113 VAL A C 1
ATOM 837 O O . VAL A 1 113 ? 38.195 26.039 -1.957 1.00 75.81 113 VAL A O 1
ATOM 840 N N . TYR A 1 114 ? 36.413 27.201 -2.675 1.00 74.25 114 TYR A N 1
ATOM 841 C CA . TYR A 1 114 ? 36.128 27.824 -1.385 1.00 74.25 114 TYR A CA 1
ATOM 842 C C . TYR A 1 114 ? 35.305 26.857 -0.532 1.00 74.25 114 TYR A C 1
ATOM 844 O O . TYR A 1 114 ? 34.210 26.446 -0.916 1.00 74.25 114 TYR A O 1
ATOM 852 N N . VAL A 1 115 ? 35.855 26.480 0.622 1.00 77.38 115 VAL A N 1
ATOM 853 C CA . VAL A 1 115 ? 35.167 25.688 1.644 1.00 77.38 115 VAL A CA 1
ATOM 854 C C . VAL A 1 115 ? 34.189 26.611 2.367 1.00 77.38 115 VAL A C 1
ATOM 856 O O . VAL A 1 115 ? 34.601 27.597 2.971 1.00 77.38 115 VAL A O 1
ATOM 859 N N . ILE A 1 116 ? 32.895 26.311 2.280 1.00 75.38 116 ILE A N 1
ATOM 860 C CA . ILE A 1 116 ? 31.857 26.996 3.055 1.00 75.38 116 ILE A CA 1
ATOM 861 C C . ILE A 1 116 ? 31.850 26.353 4.444 1.00 75.38 116 ILE A C 1
ATOM 863 O O . ILE A 1 116 ? 31.509 25.177 4.575 1.00 75.38 116 ILE A O 1
ATOM 867 N N . GLU A 1 117 ? 32.261 27.101 5.468 1.00 73.88 117 GLU A N 1
ATOM 868 C CA . GLU A 1 117 ? 32.132 26.664 6.859 1.00 73.88 117 GLU A CA 1
ATOM 869 C C . GLU A 1 117 ? 30.646 26.477 7.226 1.00 73.88 117 GLU A C 1
ATOM 871 O O . GLU A 1 117 ? 29.801 27.299 6.848 1.00 73.88 117 GLU A O 1
ATOM 876 N N . PRO A 1 118 ? 30.289 25.395 7.940 1.00 65.88 118 PRO A N 1
ATOM 877 C CA . PRO A 1 118 ? 28.917 25.153 8.357 1.00 65.88 118 PRO A CA 1
ATOM 878 C C . PRO A 1 118 ? 28.487 26.186 9.404 1.00 65.88 118 PRO A C 1
ATOM 880 O O . PRO A 1 118 ? 29.100 26.324 10.460 1.00 65.88 118 PRO A O 1
ATOM 883 N N . HIS A 1 119 ? 27.393 26.889 9.117 1.00 65.88 119 HIS A N 1
ATOM 884 C CA . HIS A 1 119 ? 26.709 27.752 10.070 1.00 65.88 119 HIS A CA 1
ATOM 885 C C . HIS A 1 119 ? 26.087 26.885 11.176 1.00 65.88 119 HIS A C 1
ATOM 887 O O . HIS A 1 119 ? 25.249 26.023 10.914 1.00 65.88 119 HIS A O 1
ATOM 893 N N . THR A 1 120 ? 26.504 27.092 12.421 1.00 67.94 120 THR A N 1
ATOM 894 C CA . THR A 1 120 ? 25.877 26.488 13.600 1.00 67.94 120 THR A CA 1
ATOM 895 C C . THR A 1 120 ? 24.629 27.299 13.978 1.00 67.94 120 THR A C 1
ATOM 897 O O . THR A 1 120 ? 24.722 28.510 14.190 1.00 67.94 120 THR A O 1
ATOM 900 N N . PRO A 1 121 ? 23.434 26.687 14.060 1.00 62.31 121 PRO A N 1
ATOM 901 C CA . PRO A 1 121 ? 22.228 27.384 14.489 1.00 62.31 121 PRO A CA 1
ATOM 902 C C . PRO A 1 121 ? 22.132 27.364 16.021 1.00 62.31 121 PRO A C 1
ATOM 904 O O . PRO A 1 121 ? 21.543 26.453 16.596 1.00 62.31 121 PRO A O 1
ATOM 907 N N . GLU A 1 122 ? 22.700 28.368 16.694 1.00 56.91 122 GLU A N 1
ATOM 908 C CA . GLU A 1 122 ? 22.629 28.477 18.165 1.00 56.91 122 GLU A CA 1
ATOM 909 C C . GLU A 1 122 ? 22.144 29.849 18.676 1.00 56.91 122 GLU A C 1
ATOM 911 O O . GLU A 1 122 ? 22.520 30.285 19.760 1.00 56.91 122 GLU A O 1
ATOM 916 N N . SER A 1 123 ? 21.283 30.558 17.928 1.00 57.66 123 SER A N 1
ATOM 917 C CA . SER A 1 123 ? 20.812 31.891 18.358 1.00 57.66 123 SER A CA 1
ATOM 918 C C . SER A 1 123 ? 19.318 32.196 18.177 1.00 57.66 123 SER A C 1
ATOM 920 O O . SER A 1 123 ? 18.956 33.347 17.943 1.00 57.66 123 SER A O 1
ATOM 922 N N . TYR A 1 124 ? 18.426 31.216 18.343 1.00 58.81 124 TYR A N 1
ATOM 923 C CA . TYR A 1 124 ? 16.989 31.493 18.520 1.00 58.81 124 TYR A CA 1
ATOM 924 C C . TYR A 1 124 ? 16.475 30.911 19.836 1.00 58.81 124 TYR A C 1
ATOM 926 O O . TYR A 1 124 ? 15.718 29.945 19.879 1.00 58.81 124 TYR A O 1
ATOM 934 N N . ARG A 1 125 ? 16.909 31.524 20.939 1.00 60.16 125 ARG A N 1
ATOM 935 C CA . ARG A 1 125 ? 16.289 31.359 22.255 1.00 60.16 125 ARG A CA 1
ATOM 936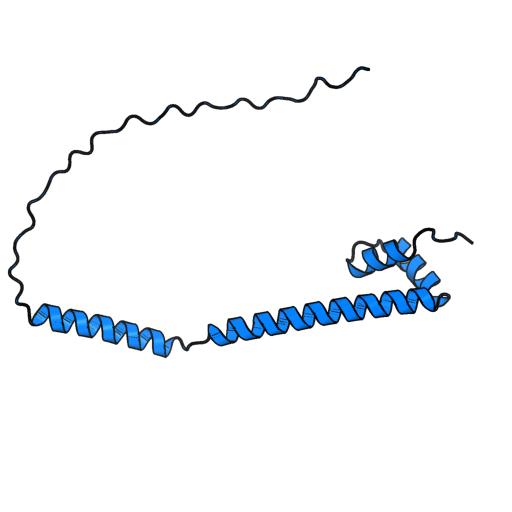 C C . ARG A 1 125 ? 16.382 32.667 23.029 1.00 60.16 125 ARG A C 1
ATOM 938 O O . ARG A 1 125 ? 17.281 32.804 23.844 1.00 60.16 125 ARG A O 1
ATOM 945 N N . THR A 1 126 ? 15.452 33.579 22.747 1.00 64.50 126 THR A N 1
ATOM 946 C CA . THR A 1 126 ? 14.771 34.462 23.717 1.00 64.50 126 THR A CA 1
ATOM 947 C C . THR A 1 126 ? 13.899 35.469 22.970 1.00 64.50 126 THR A C 1
ATOM 949 O O . THR A 1 126 ? 14.399 36.440 22.404 1.00 64.50 126 THR A O 1
ATOM 952 N N . GLN A 1 127 ? 12.588 35.232 22.982 1.00 58.56 127 GLN A N 1
ATOM 953 C CA . GLN A 1 127 ? 11.550 36.232 23.250 1.00 58.56 127 GLN A CA 1
ATOM 954 C C . GLN A 1 127 ? 10.214 35.524 23.459 1.00 58.56 127 GLN A C 1
ATOM 956 O O . GLN A 1 127 ? 9.943 34.567 22.700 1.00 58.56 127 GLN A O 1
#

Radius of gyration: 34.53 Å; chains: 1; bounding box: 73×52×77 Å

Foldseek 3Di:
DDDPPCLPVQLVCVVVVNHDPVSVVVNVVCVVPDPVSVVVSVVVVVVVVVVVVVVVVVVVVVVVVVPPPPVVVVVVVVVVVVVVVVVVVVVPDPPPDDPPPPPPPDDDDDDDDDDDDDDDPDPPDDD

Sequence (127 aa):
MKQYEHPEESISAYIDGELPEEETRNLFRHLGTCGECRGTLSSLLRLRSSLLAAEREERSSVVRRLSLSYPAAAAAAVLIVAATMAVASLTGGSAASPPVRTAYTAAQPLPAVYVIEPHTPESYRTQ

Secondary structure (DSSP, 8-state):
----S-HHHHHHHHHHT-S-HHHHHHHHHHHHH-HHHHHHHHHHHHHHHHHHHHHHHHHHHHHHHH---HHHHHHHHHHHHHHHHHHHHHT-----PPP--------PPPP-----PPPP-------

pLDDT: mean 77.32, std 16.02, range [45.06, 97.94]